Protein AF-A0A5C5ZBW3-F1 (afdb_monomer_lite)

Secondary structure (DSSP, 8-state):
-HHHHHHHHHHHHT--TTT---------TTGGGG----SSS----TTS-S--

Organism: NCBI:txid2527986

Sequence (52 aa):
MEQFVRLRGELTDVLDPSSDSLRFYFLGNNWKHRVEHIGAKPVSPMDDPLIL

Radius of gyration: 14.48 Å; chains: 1; bounding box: 27×28×32 Å

pLDDT: mean 83.12, std 14.77, range [41.88, 97.56]

Foldseek 3Di:
DVVVVVVVVVVVVPDDPVPDDDDDDCCPPPNVVVDDDDDDDDDDPPPDPPDD

InterPro domains:
  IPR021127 CRISPR-associated endonuclease Cas2 [cd09725] (3-42)

Structure (mmCIF, N/CA/C/O backbone):
data_AF-A0A5C5ZBW3-F1
#
_entry.id   AF-A0A5C5ZBW3-F1
#
loop_
_atom_site.group_PDB
_atom_site.id
_atom_site.type_symbol
_atom_site.label_atom_id
_atom_site.label_alt_id
_atom_site.label_comp_id
_atom_site.label_asym_id
_atom_site.label_entity_id
_atom_site.label_seq_id
_atom_site.pdbx_PDB_ins_code
_atom_site.Cartn_x
_atom_site.Cartn_y
_atom_site.Cartn_z
_atom_site.occupancy
_atom_site.B_iso_or_equiv
_atom_site.auth_seq_id
_atom_site.auth_comp_id
_atom_site.auth_asym_id
_atom_site.auth_atom_id
_atom_site.pdbx_PDB_model_num
ATOM 1 N N . MET A 1 1 ? -8.418 12.890 0.095 1.00 61.78 1 MET A N 1
ATOM 2 C CA . MET A 1 1 ? -8.079 12.334 1.427 1.00 61.78 1 MET A CA 1
ATOM 3 C C . MET A 1 1 ? -9.123 11.319 1.885 1.00 61.78 1 MET A C 1
ATOM 5 O O . MET A 1 1 ? -8.735 10.244 2.319 1.00 61.78 1 MET A O 1
ATOM 9 N N . GLU A 1 2 ? -10.417 11.598 1.692 1.00 81.88 2 GLU A N 1
ATOM 10 C CA . GLU A 1 2 ? -11.523 10.663 1.979 1.00 81.88 2 GLU A CA 1
ATOM 11 C C . GLU A 1 2 ? -11.366 9.279 1.331 1.00 81.88 2 GLU A C 1
ATOM 13 O O . GLU A 1 2 ? -11.515 8.270 2.013 1.00 81.88 2 GLU A O 1
ATOM 18 N N . GLN A 1 3 ? -10.982 9.213 0.051 1.00 88.12 3 GLN A N 1
ATOM 19 C CA . GLN A 1 3 ? -10.812 7.937 -0.662 1.00 88.12 3 GLN A CA 1
ATOM 20 C C . GLN A 1 3 ? -9.774 7.012 -0.008 1.00 88.12 3 GLN A C 1
ATOM 22 O O . GLN A 1 3 ? -10.036 5.827 0.171 1.00 88.12 3 GLN A O 1
ATOM 27 N N . PHE A 1 4 ? -8.618 7.548 0.401 1.00 89.12 4 PHE A N 1
ATOM 28 C CA . PHE A 1 4 ? -7.592 6.749 1.076 1.00 89.12 4 PHE A CA 1
ATOM 29 C C . PHE A 1 4 ? -8.064 6.261 2.446 1.00 89.12 4 PHE A C 1
ATOM 31 O O . PHE A 1 4 ? -7.838 5.108 2.795 1.00 89.12 4 PHE A O 1
ATOM 38 N N . VAL A 1 5 ? -8.723 7.125 3.224 1.00 93.56 5 VAL A N 1
ATOM 39 C CA . VAL A 1 5 ? -9.225 6.760 4.557 1.00 93.56 5 VAL A CA 1
ATOM 40 C C . VAL A 1 5 ? -10.237 5.622 4.454 1.00 93.56 5 VAL A C 1
ATOM 42 O O . VAL A 1 5 ? -10.132 4.661 5.214 1.00 93.56 5 VAL A O 1
ATOM 45 N N . ARG A 1 6 ? -11.155 5.703 3.484 1.00 95.06 6 ARG A N 1
ATOM 46 C CA . ARG A 1 6 ? -12.133 4.651 3.204 1.00 95.06 6 ARG A CA 1
ATOM 47 C C . ARG A 1 6 ? -11.456 3.342 2.795 1.00 95.06 6 ARG A C 1
ATOM 49 O O . ARG A 1 6 ? -11.695 2.327 3.436 1.00 95.06 6 ARG A O 1
ATOM 56 N N . LEU A 1 7 ? -10.567 3.380 1.800 1.00 93.56 7 LEU A N 1
ATOM 57 C CA . LEU A 1 7 ? -9.855 2.192 1.320 1.00 93.56 7 LEU A CA 1
ATOM 58 C C . LEU A 1 7 ? -9.018 1.537 2.427 1.00 93.56 7 LEU A C 1
ATOM 60 O O . LEU A 1 7 ? -9.017 0.321 2.570 1.00 93.56 7 LEU A O 1
ATOM 64 N N . ARG A 1 8 ? -8.310 2.337 3.232 1.00 94.25 8 ARG A N 1
ATOM 65 C CA . ARG A 1 8 ? -7.531 1.830 4.366 1.00 94.25 8 ARG A CA 1
ATOM 66 C C . ARG A 1 8 ? -8.428 1.104 5.369 1.00 94.25 8 ARG A C 1
ATOM 68 O O . ARG A 1 8 ? -8.018 0.062 5.866 1.00 94.25 8 ARG A O 1
ATOM 75 N N . GLY A 1 9 ? -9.605 1.660 5.666 1.00 96.00 9 GLY A N 1
ATOM 76 C CA . GLY A 1 9 ? -10.607 1.026 6.526 1.00 96.00 9 GLY A CA 1
ATOM 77 C C . GLY A 1 9 ? -11.051 -0.320 5.963 1.00 96.00 9 GLY A C 1
ATOM 78 O O . GLY A 1 9 ? -10.801 -1.342 6.585 1.00 96.00 9 GLY A O 1
ATOM 79 N N . GLU A 1 10 ? -11.567 -0.321 4.732 1.00 96.88 10 GLU A N 1
ATOM 80 C CA . GLU A 1 10 ? -12.048 -1.533 4.054 1.00 96.88 10 GLU A CA 1
ATOM 81 C C . GLU A 1 10 ? -10.977 -2.637 3.992 1.00 96.88 10 GLU A C 1
ATOM 83 O O . GLU A 1 10 ? -11.274 -3.794 4.269 1.00 96.88 10 GLU A O 1
ATOM 88 N N . LEU A 1 11 ? -9.717 -2.295 3.692 1.00 96.31 11 LEU A N 1
ATOM 89 C CA . LEU A 1 11 ? -8.623 -3.272 3.655 1.00 96.31 11 LEU A CA 1
ATOM 90 C C . LEU A 1 11 ? -8.237 -3.802 5.040 1.00 96.31 11 LEU A C 1
ATOM 92 O O . LEU A 1 11 ? -7.855 -4.960 5.158 1.00 96.31 11 LEU A O 1
ATOM 96 N N . THR A 1 12 ? -8.304 -2.966 6.077 1.00 95.62 12 THR A N 1
ATOM 97 C CA . THR A 1 12 ? -7.957 -3.389 7.444 1.00 95.62 12 THR A CA 1
ATOM 98 C C . THR A 1 12 ? -9.061 -4.256 8.044 1.00 95.62 12 THR A C 1
ATOM 100 O O . THR A 1 12 ? -8.757 -5.178 8.791 1.00 95.62 12 THR A O 1
ATOM 103 N N . ASP A 1 13 ? -10.320 -4.003 7.680 1.00 97.56 13 ASP A N 1
ATOM 104 C CA . ASP A 1 13 ? -11.478 -4.766 8.156 1.00 97.56 13 ASP A CA 1
ATOM 105 C C . ASP A 1 13 ? -11.497 -6.207 7.626 1.00 97.56 13 ASP A C 1
ATOM 107 O O . ASP A 1 13 ? -12.007 -7.103 8.296 1.00 97.56 13 ASP A O 1
ATOM 111 N N . VAL A 1 14 ? -10.939 -6.445 6.435 1.00 97.12 14 VAL A N 1
ATOM 112 C CA . VAL A 1 14 ? -10.868 -7.788 5.828 1.00 97.12 14 VAL A CA 1
ATOM 113 C C . VAL A 1 14 ? -9.569 -8.538 6.140 1.00 97.12 14 VAL A C 1
ATOM 115 O O . VAL A 1 14 ? -9.446 -9.703 5.773 1.00 97.12 14 VAL A O 1
ATOM 118 N N . LEU A 1 15 ? -8.596 -7.882 6.779 1.00 94.50 15 LEU A N 1
ATOM 119 C CA . LEU A 1 15 ? -7.287 -8.451 7.098 1.00 94.50 15 LEU A CA 1
ATOM 120 C C . LEU A 1 15 ? -7.369 -9.394 8.307 1.00 94.50 15 LEU A C 1
ATOM 122 O O . LEU A 1 15 ? -7.933 -9.012 9.330 1.00 94.50 15 LEU A O 1
ATOM 126 N N . ASP A 1 16 ? -6.707 -10.554 8.256 1.00 97.25 16 ASP A N 1
ATOM 127 C CA . ASP A 1 16 ? -6.362 -11.323 9.458 1.00 97.25 16 ASP A CA 1
ATOM 128 C C . ASP A 1 16 ? -4.941 -10.956 9.929 1.00 97.25 16 ASP A C 1
ATOM 130 O O . ASP A 1 16 ? -3.961 -11.401 9.332 1.00 97.25 16 ASP A O 1
ATOM 134 N N . PRO A 1 17 ? -4.763 -10.193 11.024 1.00 94.25 17 PRO A N 1
ATOM 135 C CA . PRO A 1 17 ? -3.436 -9.750 11.457 1.00 94.25 17 PRO A CA 1
ATOM 136 C C . PRO A 1 17 ? -2.525 -10.875 11.966 1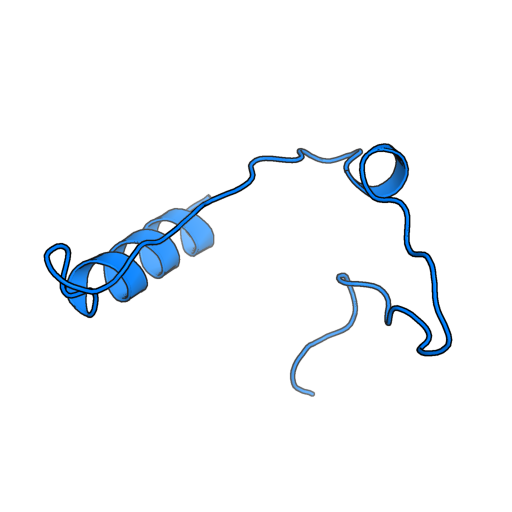.00 94.25 17 PRO A C 1
ATOM 138 O O . PRO A 1 17 ? -1.351 -10.625 12.242 1.00 94.25 17 PRO A O 1
ATOM 141 N N . SER A 1 18 ? -3.055 -12.085 12.171 1.00 96.31 18 SER A N 1
ATOM 142 C CA . SER A 1 18 ? -2.268 -13.232 12.631 1.00 96.31 18 SER A CA 1
ATOM 143 C C . SER A 1 18 ? -1.525 -13.940 11.496 1.00 96.31 18 SER A C 1
ATOM 145 O O . SER A 1 18 ? -0.508 -14.592 11.743 1.00 96.31 18 SER A O 1
ATOM 147 N N . SER A 1 19 ? -2.009 -13.790 10.263 1.00 96.00 19 SER A N 1
ATOM 148 C CA . SER A 1 19 ? -1.492 -14.477 9.078 1.00 96.00 19 SER A CA 1
ATOM 149 C C . SER A 1 19 ? -1.083 -13.514 7.960 1.00 96.00 19 SER A C 1
ATOM 151 O O . SER A 1 19 ? -0.135 -13.797 7.223 1.00 96.00 19 SER A O 1
ATOM 153 N N . ASP A 1 20 ? -1.714 -12.344 7.895 1.00 96.69 20 ASP A N 1
ATOM 154 C CA . ASP A 1 20 ? -1.535 -11.365 6.835 1.00 96.69 20 ASP A CA 1
ATOM 155 C C . ASP A 1 20 ? -0.855 -10.077 7.324 1.00 96.69 20 ASP A C 1
ATOM 157 O O . ASP A 1 20 ? -0.774 -9.761 8.513 1.00 96.69 20 ASP A O 1
ATOM 161 N N . SER A 1 21 ? -0.377 -9.269 6.373 1.00 93.88 21 SER A N 1
ATOM 162 C CA . SER A 1 21 ? 0.125 -7.925 6.663 1.00 93.88 21 SER A CA 1
ATOM 163 C C . SER A 1 21 ? -0.192 -6.942 5.541 1.00 93.88 21 SER A C 1
ATOM 165 O O . SER A 1 21 ? -0.174 -7.287 4.360 1.00 93.88 21 SER A O 1
ATOM 167 N N . LEU A 1 22 ? -0.438 -5.683 5.912 1.00 94.69 22 LEU A N 1
ATOM 168 C CA . LEU A 1 22 ? -0.603 -4.569 4.978 1.00 94.69 22 LEU A CA 1
ATOM 169 C C . LEU A 1 22 ? 0.514 -3.547 5.171 1.00 94.69 22 LEU A C 1
ATOM 171 O O . LEU A 1 22 ? 0.919 -3.241 6.293 1.00 94.69 22 LEU A O 1
ATOM 175 N N . ARG A 1 23 ? 0.996 -2.973 4.064 1.00 90.88 23 ARG A N 1
ATOM 176 C CA . ARG A 1 23 ? 1.982 -1.885 4.073 1.00 90.88 23 ARG A CA 1
ATOM 177 C C . ARG A 1 23 ? 1.504 -0.753 3.177 1.00 90.88 23 ARG A C 1
ATOM 179 O O . ARG A 1 23 ? 1.358 -0.927 1.971 1.00 90.88 23 ARG A O 1
ATOM 186 N N . PHE A 1 24 ? 1.307 0.419 3.770 1.00 90.50 24 PHE A N 1
ATOM 187 C CA . PHE A 1 24 ? 0.954 1.638 3.047 1.00 90.50 24 PHE A CA 1
ATOM 188 C C . PHE A 1 24 ? 2.202 2.503 2.855 1.00 90.50 24 PHE A C 1
ATOM 190 O O . PHE A 1 24 ? 2.837 2.906 3.830 1.00 90.50 24 PHE A O 1
ATOM 197 N N . TYR A 1 25 ? 2.552 2.805 1.604 1.00 87.50 25 TYR A N 1
ATOM 198 C CA . TYR A 1 25 ? 3.689 3.661 1.267 1.00 87.50 25 TYR A CA 1
ATOM 199 C C . TYR A 1 25 ? 3.213 5.057 0.865 1.00 87.50 25 TYR A C 1
ATOM 201 O O . TYR A 1 25 ? 2.651 5.261 -0.208 1.00 87.50 25 TYR A O 1
ATOM 209 N N . PHE A 1 26 ? 3.475 6.042 1.721 1.00 88.12 26 PHE A N 1
ATOM 210 C CA . PHE A 1 26 ? 3.141 7.444 1.469 1.00 88.12 26 PHE A CA 1
ATOM 211 C C . PHE A 1 26 ? 4.255 8.129 0.672 1.00 88.12 26 PHE A C 1
ATOM 213 O O . PHE A 1 26 ? 5.102 8.831 1.221 1.00 88.12 26 PHE A O 1
ATOM 220 N N . LEU A 1 27 ? 4.283 7.895 -0.639 1.00 87.06 27 LEU A N 1
ATOM 221 C CA . LEU A 1 27 ? 5.377 8.358 -1.499 1.00 87.06 27 LEU A CA 1
ATOM 222 C C . LEU A 1 27 ? 5.297 9.855 -1.868 1.00 87.06 27 LEU A C 1
ATOM 224 O O . LEU A 1 27 ? 6.303 10.444 -2.271 1.00 87.06 27 LEU A O 1
ATOM 228 N N . GL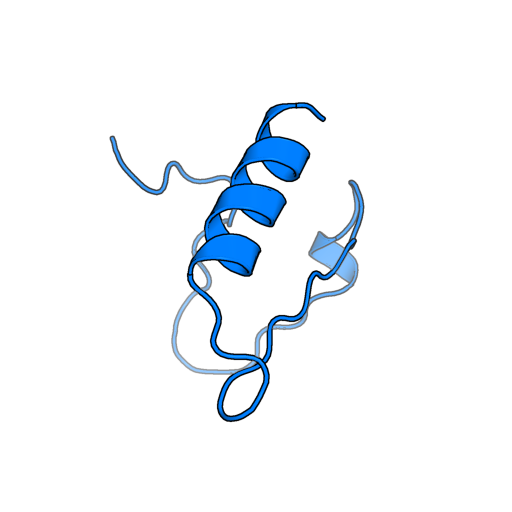Y A 1 28 ? 4.126 10.476 -1.681 1.00 86.31 28 GLY A N 1
ATOM 229 C CA . GLY A 1 28 ? 3.870 11.892 -1.965 1.00 86.31 28 GLY A CA 1
ATOM 230 C C . GLY A 1 28 ? 3.801 12.225 -3.460 1.0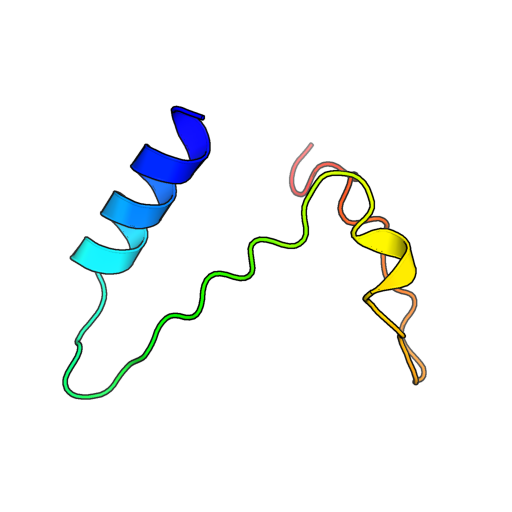0 86.31 28 GLY A C 1
ATOM 231 O O . GLY A 1 28 ? 3.944 11.359 -4.320 1.00 86.31 28 GLY A O 1
ATOM 232 N N . ASN A 1 29 ? 3.600 13.506 -3.781 1.00 85.44 29 ASN A N 1
ATOM 233 C CA . ASN A 1 29 ? 3.351 13.953 -5.161 1.00 85.44 29 ASN A CA 1
ATOM 234 C C . ASN A 1 29 ? 4.524 13.705 -6.132 1.00 85.44 29 ASN A C 1
ATOM 236 O O . ASN A 1 29 ? 4.302 13.601 -7.332 1.00 85.44 29 ASN A O 1
ATOM 240 N N . ASN A 1 30 ? 5.757 13.564 -5.632 1.00 86.31 30 ASN A N 1
ATOM 241 C CA . ASN A 1 30 ? 6.969 13.361 -6.443 1.00 86.31 30 ASN A CA 1
ATOM 242 C C . ASN A 1 30 ? 7.504 11.919 -6.361 1.00 86.31 30 ASN A C 1
ATOM 244 O O . ASN A 1 30 ? 8.714 11.686 -6.400 1.00 86.31 30 ASN A O 1
ATOM 248 N N . TRP A 1 31 ? 6.611 10.938 -6.211 1.00 87.81 31 TRP A N 1
ATOM 249 C CA . TRP A 1 31 ? 6.973 9.533 -6.010 1.00 87.81 31 TRP A CA 1
ATOM 250 C C . TRP A 1 31 ? 7.751 8.906 -7.174 1.00 87.81 31 TRP A C 1
ATOM 252 O O . TRP A 1 31 ? 8.522 7.977 -6.948 1.00 87.81 31 TRP A O 1
ATOM 262 N N . LYS A 1 32 ? 7.596 9.433 -8.396 1.00 82.94 32 LYS A N 1
ATOM 263 C CA . LYS A 1 32 ? 8.202 8.898 -9.630 1.00 82.94 32 LYS A CA 1
ATOM 264 C C . LYS A 1 32 ? 9.733 8.793 -9.561 1.00 82.94 32 LYS A C 1
ATOM 266 O O . LYS A 1 32 ? 10.304 7.906 -10.174 1.00 82.94 32 LYS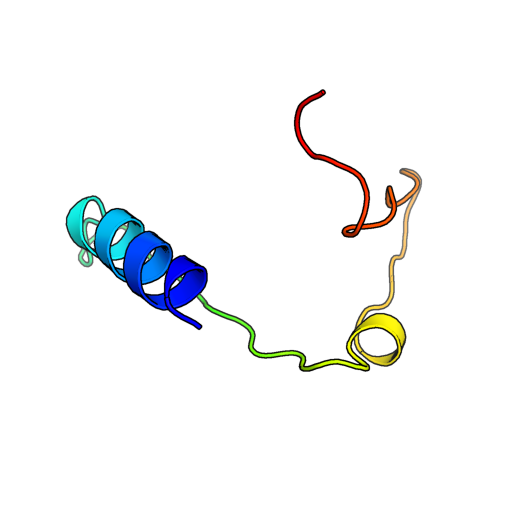 A O 1
ATOM 271 N N . HIS A 1 33 ? 10.397 9.643 -8.772 1.00 85.38 33 HIS A N 1
ATOM 272 C CA . HIS A 1 33 ? 11.855 9.592 -8.567 1.00 85.38 33 HIS A CA 1
ATOM 273 C C . HIS A 1 33 ? 12.299 8.632 -7.454 1.00 85.38 33 HIS A C 1
ATOM 275 O O . HIS A 1 33 ? 13.491 8.477 -7.212 1.00 85.38 33 HIS A O 1
ATOM 281 N N . ARG A 1 34 ? 11.350 8.035 -6.726 1.00 85.94 34 ARG A N 1
ATOM 282 C CA . ARG A 1 34 ? 11.597 7.138 -5.586 1.00 85.94 34 ARG A CA 1
ATOM 283 C C . ARG A 1 34 ? 11.358 5.670 -5.933 1.00 85.94 34 ARG A C 1
ATOM 285 O O . ARG A 1 34 ? 11.483 4.820 -5.058 1.00 85.94 34 ARG A O 1
ATOM 292 N N . VAL A 1 35 ? 10.977 5.387 -7.178 1.00 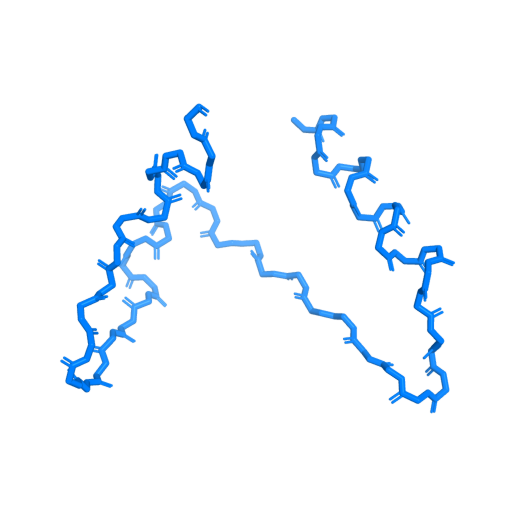85.38 35 VAL A N 1
ATOM 293 C CA . VAL A 1 35 ? 10.672 4.046 -7.676 1.00 85.38 35 VAL A CA 1
ATOM 294 C C . VAL A 1 35 ? 11.541 3.777 -8.897 1.00 85.38 35 VAL A C 1
ATOM 296 O O . VAL A 1 35 ? 11.451 4.487 -9.893 1.00 85.38 35 VAL A O 1
ATOM 299 N N . GLU A 1 36 ? 12.370 2.742 -8.811 1.00 85.75 36 GLU A N 1
ATOM 300 C CA . GLU A 1 36 ? 13.167 2.228 -9.921 1.00 85.75 36 GLU A CA 1
ATOM 301 C C . GLU A 1 36 ? 12.580 0.885 -10.362 1.00 85.75 36 GLU A C 1
ATOM 303 O O . GLU A 1 36 ? 12.321 0.008 -9.536 1.00 85.75 36 GLU A O 1
ATOM 308 N N . HIS A 1 37 ? 12.342 0.730 -11.662 1.00 85.12 37 HIS A N 1
ATOM 309 C CA . HIS A 1 37 ? 11.896 -0.532 -12.237 1.00 85.12 37 HIS A CA 1
ATOM 310 C C . HIS A 1 37 ? 13.046 -1.199 -12.987 1.00 85.12 37 HIS A C 1
ATOM 312 O O . HIS A 1 37 ? 13.625 -0.600 -13.890 1.00 85.12 37 HIS A O 1
ATOM 318 N N . ILE A 1 38 ? 13.324 -2.462 -12.661 1.00 86.94 38 ILE A N 1
ATOM 319 C CA . ILE A 1 38 ? 14.336 -3.280 -13.334 1.00 86.94 38 ILE A CA 1
ATOM 320 C C . ILE A 1 38 ? 13.673 -4.58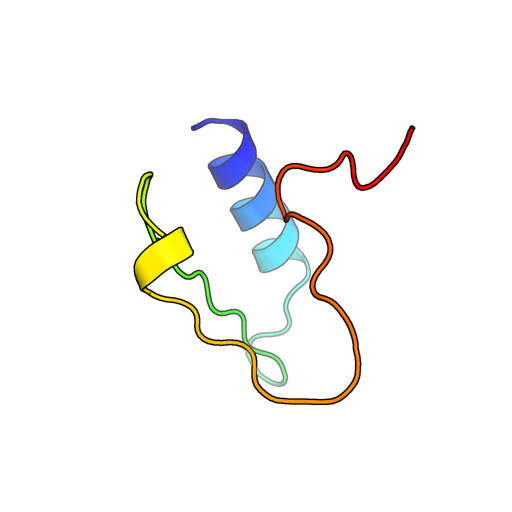0 -13.801 1.00 86.94 38 ILE A C 1
ATOM 322 O O . ILE A 1 38 ? 13.149 -5.333 -12.981 1.00 86.94 38 ILE A O 1
ATOM 326 N N . GLY A 1 39 ? 13.712 -4.864 -15.108 1.00 82.94 39 GLY A N 1
ATOM 327 C CA . GLY A 1 39 ? 13.198 -6.114 -15.675 1.00 82.94 39 GLY A CA 1
ATOM 328 C C . GLY A 1 39 ? 12.450 -5.954 -17.000 1.00 82.94 39 GLY A C 1
ATOM 329 O O . GLY A 1 39 ? 12.465 -4.903 -17.629 1.00 82.94 39 GLY A O 1
ATOM 330 N N . ALA A 1 40 ? 11.825 -7.050 -17.443 1.00 77.50 40 ALA A N 1
ATOM 331 C CA . ALA A 1 40 ? 11.311 -7.195 -18.807 1.00 77.50 40 ALA A CA 1
ATOM 332 C C . ALA A 1 40 ? 9.903 -6.617 -19.051 1.00 77.50 40 ALA A C 1
ATOM 334 O O . ALA A 1 40 ? 9.504 -6.482 -20.206 1.00 77.50 40 ALA A O 1
ATOM 335 N N . LYS A 1 41 ? 9.118 -6.323 -18.005 1.00 83.19 41 LYS A N 1
ATOM 336 C CA . LYS A 1 41 ? 7.726 -5.870 -18.166 1.00 83.19 41 LYS A CA 1
ATOM 337 C C . LYS A 1 41 ? 7.646 -4.350 -18.046 1.00 83.19 41 LYS A C 1
ATOM 339 O O . LYS A 1 41 ? 8.040 -3.836 -17.008 1.00 83.19 41 LYS A O 1
ATOM 344 N N . PRO A 1 42 ? 7.095 -3.632 -19.035 1.00 76.00 42 PRO A N 1
ATOM 345 C CA . PRO A 1 42 ? 6.904 -2.197 -18.898 1.00 76.00 42 PRO A CA 1
ATOM 346 C C . PRO A 1 42 ? 5.976 -1.894 -17.716 1.00 76.00 42 PRO A C 1
ATOM 348 O O . PRO A 1 42 ? 4.964 -2.567 -17.510 1.00 76.00 42 PRO A O 1
ATOM 351 N N . VAL A 1 43 ? 6.328 -0.870 -16.941 1.00 71.62 43 VAL A N 1
ATOM 352 C CA . VAL A 1 43 ? 5.439 -0.308 -15.923 1.00 71.62 43 VAL A CA 1
ATOM 353 C C . VAL A 1 43 ? 4.425 0.561 -16.650 1.00 71.62 43 VAL A C 1
ATOM 355 O O . VAL A 1 43 ? 4.806 1.571 -17.242 1.00 71.62 43 VAL A O 1
ATOM 358 N N . SER A 1 44 ? 3.147 0.178 -16.622 1.00 66.62 44 SER A N 1
ATOM 359 C CA . SER A 1 44 ? 2.089 1.108 -17.031 1.00 66.62 44 SER A CA 1
ATOM 360 C C . SER A 1 44 ? 2.119 2.305 -16.078 1.00 66.62 44 SER A C 1
ATOM 362 O O . SER A 1 44 ? 2.312 2.093 -14.874 1.00 66.62 44 SER A O 1
ATOM 364 N N . PRO A 1 45 ? 1.955 3.547 -16.561 1.00 68.00 45 PRO A N 1
ATOM 365 C CA . PRO A 1 45 ? 1.803 4.698 -15.686 1.00 68.00 45 PRO A CA 1
ATOM 366 C C . PRO A 1 45 ? 0.756 4.388 -14.613 1.00 68.00 45 PRO A C 1
ATOM 368 O O . PRO A 1 45 ? -0.367 4.023 -14.930 1.00 68.00 45 PRO A O 1
ATOM 371 N N . MET A 1 46 ? 1.112 4.522 -13.334 1.00 64.81 46 MET A N 1
ATOM 372 C CA . MET A 1 46 ? 0.173 4.281 -12.224 1.00 64.81 46 MET A CA 1
ATOM 373 C C . MET A 1 46 ? -1.013 5.270 -12.241 1.00 64.81 46 MET A C 1
ATOM 375 O O . MET A 1 46 ? -2.000 5.062 -11.545 1.00 64.81 46 MET A O 1
ATOM 379 N N . ASP A 1 47 ? -0.892 6.332 -13.045 1.00 64.69 47 ASP A N 1
ATOM 380 C CA . ASP A 1 47 ? -1.914 7.343 -13.304 1.00 64.69 47 ASP A CA 1
ATOM 381 C C . ASP A 1 47 ? -2.931 6.902 -14.385 1.00 64.69 47 ASP A C 1
ATOM 383 O O . ASP A 1 47 ? -3.910 7.612 -14.610 1.00 64.69 47 ASP A O 1
ATOM 387 N N . ASP A 1 48 ? -2.723 5.761 -15.060 1.00 55.59 48 ASP A N 1
ATOM 388 C CA . ASP A 1 48 ? -3.716 5.220 -15.991 1.00 55.59 48 ASP A CA 1
ATOM 389 C C . ASP A 1 48 ? -4.930 4.665 -15.229 1.00 55.59 48 ASP A C 1
ATOM 391 O O . ASP A 1 48 ? -4.775 4.025 -14.180 1.00 55.59 48 ASP A O 1
ATOM 395 N N . PRO A 1 49 ? -6.154 4.865 -15.749 1.00 46.41 49 PRO A N 1
ATOM 396 C CA . PRO A 1 49 ? -7.342 4.274 -15.159 1.00 46.41 49 PRO A CA 1
ATOM 397 C C . PRO A 1 49 ? -7.205 2.748 -15.120 1.00 46.41 49 PRO A C 1
ATOM 399 O O . PRO A 1 49 ? -7.059 2.090 -16.148 1.00 46.41 49 PRO A O 1
ATOM 402 N N . LEU A 1 50 ? -7.286 2.183 -13.912 1.00 52.72 50 LEU A N 1
ATOM 403 C CA . LEU A 1 50 ? -7.277 0.732 -13.696 1.00 52.72 50 LEU A CA 1
ATOM 404 C C . LEU A 1 50 ? -8.504 0.037 -14.315 1.00 52.72 50 LEU A C 1
ATOM 406 O O . LEU A 1 50 ? -8.453 -1.167 -14.557 1.00 52.72 50 LEU A O 1
ATOM 410 N N . ILE A 1 51 ? -9.588 0.783 -14.566 1.00 42.59 51 ILE A N 1
ATOM 411 C CA . ILE A 1 51 ? -10.817 0.341 -15.241 1.00 42.59 51 ILE A CA 1
ATOM 412 C C . ILE A 1 51 ? -11.369 1.532 -16.054 1.00 42.59 51 ILE A C 1
ATOM 414 O O . ILE A 1 51 ? -11.449 2.636 -15.511 1.00 42.59 51 ILE A O 1
ATOM 418 N N . LEU A 1 52 ? -11.717 1.306 -17.332 1.00 41.88 52 LEU A N 1
ATOM 419 C CA . LEU A 1 52 ? -12.449 2.242 -18.209 1.00 41.88 52 LEU A CA 1
ATOM 420 C C . LEU A 1 52 ? -13.965 2.114 -18.020 1.00 41.88 52 LEU A C 1
ATOM 422 O O . LEU A 1 52 ? -14.434 0.959 -17.898 1.00 41.88 52 LEU A O 1
#